Protein AF-A0A918ZA18-F1 (afdb_monomer_lite)

Structure (mmCIF, N/CA/C/O backbone):
data_AF-A0A918ZA18-F1
#
_entry.id   AF-A0A918ZA18-F1
#
loop_
_atom_site.group_PDB
_atom_site.id
_atom_site.type_symbol
_atom_site.label_atom_id
_atom_site.label_alt_id
_atom_site.label_comp_id
_atom_site.label_asym_id
_atom_site.label_entity_id
_atom_site.label_seq_id
_atom_site.pdbx_PDB_ins_code
_atom_site.Cartn_x
_atom_site.Cartn_y
_atom_site.Cartn_z
_atom_site.occupancy
_atom_site.B_iso_or_equiv
_atom_site.auth_seq_id
_atom_site.auth_comp_id
_atom_site.auth_asym_id
_atom_site.auth_atom_id
_atom_site.pdbx_PDB_model_num
ATOM 1 N N . MET A 1 1 ? -8.640 3.064 -15.879 1.00 51.59 1 MET A N 1
ATOM 2 C CA . MET A 1 1 ? -7.368 2.507 -16.386 1.00 51.59 1 MET A CA 1
ATOM 3 C C . MET A 1 1 ? -6.324 3.595 -16.280 1.00 51.59 1 MET A C 1
ATOM 5 O O . MET A 1 1 ? -6.667 4.739 -16.547 1.00 51.59 1 MET A O 1
ATOM 9 N N . LEU A 1 2 ? -5.118 3.256 -15.832 1.00 52.69 2 LEU A N 1
ATOM 10 C CA . LEU A 1 2 ? -3.991 4.184 -15.784 1.00 52.69 2 LEU A CA 1
ATOM 11 C C . LEU A 1 2 ? -3.139 3.954 -17.030 1.00 52.69 2 LEU A C 1
ATOM 13 O O . LEU A 1 2 ? -2.925 2.805 -17.411 1.00 52.69 2 LEU A O 1
ATOM 17 N N . TYR A 1 3 ? -2.707 5.038 -17.664 1.00 51.97 3 TYR A N 1
ATOM 18 C CA . TYR A 1 3 ? -1.819 5.007 -18.821 1.00 51.97 3 TYR A CA 1
ATOM 19 C C . TYR A 1 3 ? -0.485 5.631 -18.398 1.00 51.97 3 TYR A C 1
ATOM 21 O O . TYR A 1 3 ? -0.515 6.717 -17.814 1.00 51.97 3 TYR A O 1
ATOM 29 N N . PRO A 1 4 ? 0.666 4.989 -18.653 1.00 54.62 4 PRO A N 1
ATOM 30 C CA . PRO A 1 4 ? 1.951 5.649 -18.494 1.00 54.62 4 PRO A CA 1
ATOM 31 C C . PRO A 1 4 ? 2.019 6.810 -19.493 1.00 54.62 4 PRO A C 1
ATOM 33 O O . PRO A 1 4 ? 1.759 6.634 -20.683 1.00 54.62 4 PRO A O 1
ATOM 36 N N . GLY A 1 5 ? 2.310 8.014 -19.004 1.00 51.94 5 GLY A N 1
ATOM 37 C CA . GLY A 1 5 ? 2.671 9.125 -19.877 1.00 51.94 5 GLY A CA 1
ATOM 38 C C . GLY A 1 5 ? 4.042 8.846 -20.485 1.00 51.94 5 GLY A C 1
ATOM 39 O O . GLY A 1 5 ? 4.981 8.668 -19.725 1.00 51.94 5 GLY A O 1
ATOM 40 N N . GLU A 1 6 ? 4.112 8.781 -21.818 1.00 55.97 6 GLU A N 1
ATOM 41 C CA . GLU A 1 6 ? 5.288 8.719 -22.718 1.00 55.97 6 GLU A CA 1
ATOM 42 C C . GLU A 1 6 ? 6.398 7.668 -22.470 1.00 55.97 6 GLU A C 1
ATOM 44 O O . GLU A 1 6 ? 7.034 7.251 -23.435 1.00 55.97 6 GLU A O 1
ATOM 49 N N . ALA A 1 7 ? 6.616 7.170 -21.250 1.00 56.53 7 ALA A N 1
ATOM 50 C CA . ALA A 1 7 ? 7.645 6.189 -20.918 1.00 56.53 7 ALA A CA 1
ATOM 51 C C . ALA A 1 7 ? 7.252 5.313 -19.706 1.00 56.53 7 ALA A C 1
ATOM 53 O O . ALA A 1 7 ? 6.556 5.785 -18.800 1.00 56.53 7 ALA A O 1
ATOM 54 N N . PRO A 1 8 ? 7.711 4.046 -19.653 1.00 64.69 8 PRO A N 1
ATOM 55 C CA . PRO A 1 8 ? 7.603 3.209 -18.461 1.00 64.69 8 PRO A CA 1
ATOM 56 C C . PRO A 1 8 ? 8.292 3.875 -17.267 1.00 64.69 8 PRO A C 1
ATOM 58 O O . PRO A 1 8 ? 9.389 4.420 -17.411 1.00 64.69 8 PRO A O 1
ATOM 61 N N . GLY A 1 9 ? 7.686 3.825 -16.081 1.00 72.94 9 GLY A N 1
ATOM 62 C CA . GLY A 1 9 ? 8.305 4.439 -14.908 1.00 72.94 9 GLY A CA 1
ATOM 63 C C . GLY A 1 9 ? 7.487 4.382 -13.619 1.00 72.94 9 GLY A C 1
ATOM 64 O O . GLY A 1 9 ? 6.301 4.034 -13.639 1.00 72.94 9 GLY A O 1
ATOM 65 N N . PRO A 1 10 ? 8.123 4.721 -12.481 1.00 77.31 10 PRO A N 1
ATOM 66 C CA . PRO A 1 10 ? 7.450 4.801 -11.195 1.00 77.31 10 PRO A CA 1
ATOM 67 C C . PRO A 1 10 ? 6.427 5.939 -11.207 1.00 77.31 10 PRO A C 1
ATOM 69 O O . PRO A 1 10 ? 6.739 7.086 -11.524 1.00 77.31 10 PRO A O 1
ATOM 72 N N . GLN A 1 11 ? 5.197 5.612 -10.837 1.00 78.12 11 GLN A N 1
ATOM 73 C CA . GLN A 1 11 ? 4.072 6.533 -10.752 1.00 78.12 11 GLN A CA 1
ATOM 74 C C . GLN A 1 11 ? 3.509 6.485 -9.339 1.00 78.12 11 GLN A C 1
ATOM 76 O O . GLN A 1 11 ? 3.199 5.414 -8.818 1.00 78.12 11 GLN A O 1
ATOM 81 N N . ILE A 1 12 ? 3.362 7.653 -8.718 1.00 83.25 12 ILE A N 1
ATOM 82 C CA . ILE A 1 12 ? 2.745 7.761 -7.398 1.00 83.25 12 ILE A CA 1
ATOM 83 C C . ILE A 1 12 ? 1.239 7.895 -7.596 1.00 83.25 12 ILE A C 1
ATOM 85 O O . ILE A 1 12 ? 0.744 8.905 -8.099 1.00 83.25 12 ILE A O 1
ATOM 89 N N . LEU A 1 13 ? 0.498 6.878 -7.173 1.00 82.19 13 LEU A N 1
ATOM 90 C CA . LEU A 1 13 ? -0.954 6.891 -7.154 1.00 82.19 13 LEU A CA 1
ATOM 91 C C . LEU A 1 13 ? -1.436 7.295 -5.774 1.00 82.19 13 LEU A C 1
ATOM 93 O O . LEU A 1 13 ? -1.181 6.610 -4.782 1.00 82.19 13 LEU A O 1
ATOM 97 N N . ARG A 1 14 ? -2.186 8.395 -5.724 1.00 87.75 14 ARG A N 1
ATOM 98 C CA . ARG A 1 14 ? -2.871 8.824 -4.511 1.00 87.75 14 ARG A CA 1
ATOM 99 C C . ARG A 1 14 ? -4.284 8.261 -4.489 1.00 87.75 14 ARG A C 1
ATOM 101 O O . ARG A 1 14 ? -5.098 8.533 -5.371 1.00 87.75 14 ARG A O 1
ATOM 108 N N . LEU A 1 15 ? -4.569 7.491 -3.454 1.00 88.06 15 LEU A N 1
ATOM 109 C CA . LEU A 1 15 ? -5.842 6.833 -3.219 1.00 88.06 15 LEU A CA 1
ATOM 110 C C . LEU A 1 15 ? -6.617 7.609 -2.160 1.00 88.06 15 LEU A C 1
ATOM 112 O O . LEU A 1 15 ? -6.044 8.172 -1.227 1.00 88.06 15 LEU A O 1
ATOM 116 N N . SER A 1 16 ? -7.934 7.640 -2.314 1.00 90.31 16 SER A N 1
ATOM 117 C CA . SER A 1 16 ? -8.846 8.318 -1.395 1.00 90.31 16 SER A CA 1
ATOM 118 C C . SER A 1 16 ? -10.081 7.458 -1.156 1.00 90.31 16 SER A C 1
ATOM 120 O O . SER A 1 16 ? -10.354 6.538 -1.929 1.00 90.31 16 SER A O 1
ATOM 122 N N . ARG A 1 17 ? -10.832 7.773 -0.093 1.00 90.00 17 ARG A N 1
ATOM 123 C CA . ARG A 1 17 ? -12.019 7.015 0.351 1.00 90.00 17 ARG A CA 1
ATOM 124 C C . ARG A 1 17 ? -11.698 5.581 0.794 1.00 90.00 17 ARG A C 1
ATOM 126 O O . ARG A 1 17 ? -12.544 4.696 0.689 1.00 90.00 17 ARG A O 1
ATOM 133 N N . LEU A 1 18 ? -10.483 5.354 1.285 1.00 90.00 18 LEU A N 1
ATOM 134 C CA . LEU A 1 18 ? -10.125 4.116 1.968 1.00 90.00 18 LEU A CA 1
ATOM 135 C C . LEU A 1 18 ? -10.698 4.122 3.389 1.00 90.00 18 LEU A C 1
ATOM 137 O O . LEU A 1 18 ? -10.939 5.184 3.963 1.00 90.00 18 LEU A O 1
ATOM 141 N N . VAL A 1 19 ? -10.896 2.937 3.965 1.00 92.19 19 VAL A N 1
ATOM 142 C CA . VAL A 1 1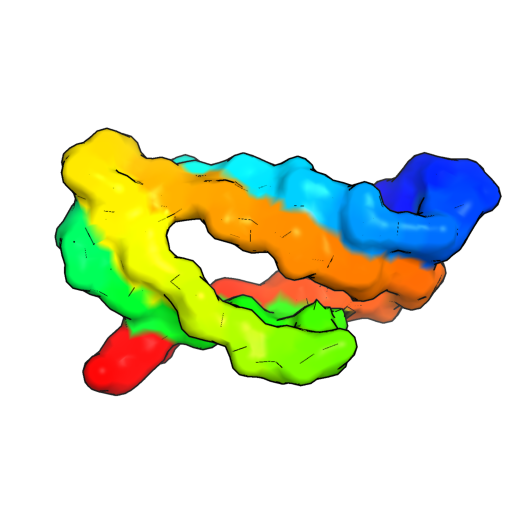9 ? -11.270 2.806 5.377 1.00 92.19 19 VAL A CA 1
ATOM 143 C C . VAL A 1 19 ? -10.033 3.130 6.220 1.00 92.19 19 VAL A C 1
ATOM 145 O O . VAL A 1 19 ? -9.047 2.404 6.088 1.00 92.19 19 VAL A O 1
ATOM 148 N N . PRO A 1 20 ? -10.047 4.182 7.062 1.00 93.50 20 PRO A N 1
ATOM 149 C CA . PRO A 1 20 ? -8.884 4.563 7.862 1.00 93.50 20 PRO A CA 1
ATOM 150 C C . PRO A 1 20 ? -8.355 3.405 8.713 1.00 93.50 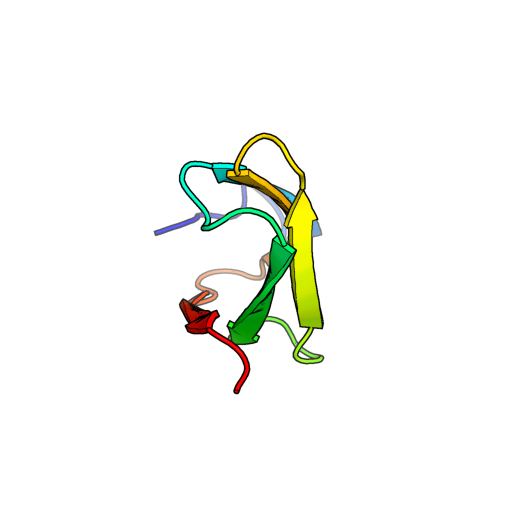20 PRO A C 1
ATOM 152 O O . PRO A 1 20 ? -9.136 2.658 9.303 1.00 93.50 20 PRO A O 1
ATOM 155 N N . GLY A 1 21 ? -7.032 3.247 8.766 1.00 92.00 21 GLY A N 1
ATOM 156 C CA . GLY A 1 21 ? -6.365 2.185 9.523 1.00 92.00 21 GLY A CA 1
ATOM 157 C C . GLY A 1 21 ? -6.451 0.789 8.898 1.00 92.00 21 GLY A C 1
ATOM 158 O O . GLY A 1 21 ? -5.862 -0.145 9.437 1.00 92.00 21 GLY A O 1
ATOM 159 N N . ARG A 1 22 ? -7.151 0.618 7.768 1.00 91.94 22 ARG A N 1
ATOM 160 C CA . ARG A 1 22 ? -7.235 -0.669 7.072 1.00 91.94 22 ARG A CA 1
ATOM 161 C C . ARG A 1 22 ? -6.061 -0.859 6.114 1.00 91.94 22 ARG A C 1
ATOM 163 O O . ARG A 1 22 ? -5.676 0.073 5.404 1.00 91.94 22 ARG A O 1
ATOM 170 N N . THR A 1 23 ? -5.533 -2.078 6.070 1.00 91.94 23 THR A N 1
ATOM 171 C CA . THR A 1 23 ? -4.494 -2.489 5.120 1.00 91.94 23 THR A CA 1
ATOM 172 C C . THR A 1 23 ? -5.121 -2.997 3.825 1.00 91.94 23 THR A C 1
ATOM 174 O O . THR A 1 23 ? -6.167 -3.651 3.826 1.00 91.94 23 THR A O 1
ATOM 177 N N . TYR A 1 24 ? -4.486 -2.671 2.707 1.00 88.69 24 TYR A N 1
ATOM 178 C CA . TYR A 1 24 ? -4.875 -3.087 1.369 1.00 88.69 24 TYR A CA 1
ATOM 179 C C . TYR A 1 24 ? -3.668 -3.674 0.644 1.00 88.69 24 TYR A C 1
ATOM 181 O O . TYR A 1 24 ? -2.591 -3.080 0.653 1.00 88.69 24 TYR A O 1
ATOM 189 N N . ALA A 1 25 ? -3.868 -4.798 -0.035 1.00 86.94 25 ALA A N 1
ATOM 190 C CA . ALA A 1 25 ? -2.906 -5.350 -0.972 1.00 86.94 25 ALA A CA 1
ATOM 191 C C . ALA A 1 25 ? -3.099 -4.723 -2.361 1.00 86.94 25 ALA A C 1
ATOM 193 O O . ALA A 1 25 ? -4.223 -4.622 -2.874 1.00 86.94 25 ALA A O 1
ATOM 194 N N . VAL A 1 26 ? -1.990 -4.318 -2.976 1.00 83.50 26 VAL A N 1
ATOM 195 C CA . VAL A 1 26 ? -1.924 -3.783 -4.337 1.00 83.50 26 VAL A CA 1
ATOM 196 C C . VAL A 1 26 ? -1.424 -4.883 -5.265 1.00 83.50 26 VAL A C 1
ATOM 198 O O . VAL A 1 26 ? -0.254 -5.256 -5.252 1.00 83.50 26 VAL A O 1
ATOM 201 N N . ILE A 1 27 ? -2.341 -5.418 -6.065 1.00 79.25 27 ILE A N 1
ATOM 202 C CA . ILE A 1 27 ? -2.088 -6.479 -7.041 1.00 79.25 27 ILE A CA 1
ATOM 203 C C . ILE A 1 27 ? -1.839 -5.827 -8.402 1.00 79.25 27 ILE A C 1
ATOM 205 O O . ILE A 1 27 ? -2.632 -4.989 -8.832 1.00 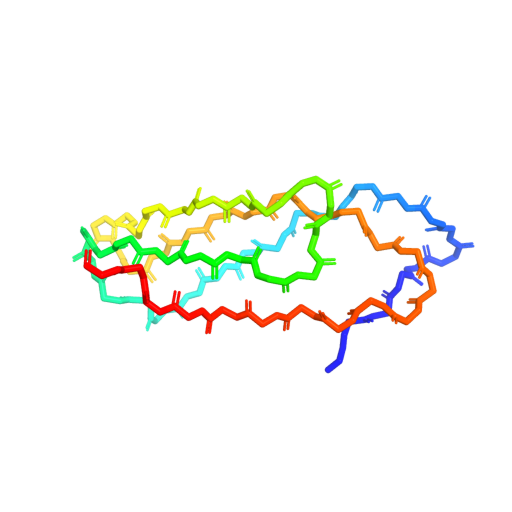79.25 27 ILE A O 1
ATOM 209 N N . GLY A 1 28 ? -0.777 -6.241 -9.092 1.00 70.69 28 GLY A N 1
ATOM 210 C CA . GLY A 1 28 ? -0.409 -5.729 -10.418 1.00 70.69 28 GLY A CA 1
ATOM 211 C C . GLY A 1 28 ? 0.885 -4.921 -10.436 1.00 70.69 28 GLY A C 1
ATOM 212 O O . GLY A 1 28 ? 1.405 -4.658 -11.512 1.00 70.69 28 GLY A O 1
ATOM 213 N N . ASP A 1 29 ? 1.422 -4.587 -9.264 1.00 66.31 29 ASP A N 1
ATOM 214 C CA . ASP A 1 29 ? 2.806 -4.153 -9.100 1.00 66.31 29 ASP A CA 1
ATOM 215 C C . ASP A 1 29 ? 3.644 -5.387 -8.739 1.00 66.31 29 ASP A C 1
ATOM 217 O O . ASP A 1 29 ? 3.210 -6.221 -7.939 1.00 66.31 29 ASP A O 1
ATOM 221 N N . SER A 1 30 ? 4.795 -5.562 -9.383 1.00 57.59 30 SER A N 1
ATOM 222 C CA . SER A 1 30 ? 5.742 -6.619 -9.030 1.00 57.59 30 SER A CA 1
ATOM 223 C C . SER A 1 30 ? 6.928 -5.959 -8.334 1.00 57.59 30 SER A C 1
ATOM 225 O O . SER A 1 30 ? 7.700 -5.285 -9.018 1.00 57.59 30 SER A O 1
ATOM 227 N N . PRO A 1 31 ? 7.131 -6.163 -7.021 1.00 62.94 31 PRO A N 1
ATOM 228 C CA . PRO A 1 31 ? 6.409 -7.068 -6.115 1.00 62.94 31 PRO A CA 1
ATOM 229 C C . PRO A 1 31 ? 5.088 -6.503 -5.551 1.00 62.94 31 PRO A C 1
ATOM 231 O O . PRO A 1 31 ? 4.929 -5.295 -5.391 1.00 62.94 31 PRO A O 1
ATOM 234 N N . THR A 1 32 ? 4.165 -7.406 -5.182 1.00 65.38 32 THR A N 1
ATOM 235 C CA . THR A 1 32 ? 2.911 -7.079 -4.480 1.00 65.38 32 THR A CA 1
ATOM 236 C C . THR A 1 32 ? 3.211 -6.248 -3.237 1.00 65.38 32 THR A C 1
ATOM 238 O O . THR A 1 32 ? 3.882 -6.720 -2.319 1.00 65.38 32 THR A O 1
ATOM 241 N N . THR A 1 33 ? 2.686 -5.026 -3.197 1.00 78.94 33 THR A N 1
ATOM 242 C CA . THR A 1 33 ? 2.911 -4.083 -2.097 1.00 78.94 33 THR A CA 1
ATOM 243 C C . THR A 1 33 ? 1.644 -3.957 -1.255 1.00 78.94 33 THR A C 1
ATOM 245 O O . THR A 1 33 ? 0.539 -3.877 -1.793 1.00 78.94 33 THR A O 1
ATOM 248 N N . ALA A 1 34 ? 1.789 -3.937 0.070 1.00 83.56 34 ALA A N 1
ATOM 249 C CA . ALA A 1 34 ? 0.705 -3.609 0.989 1.00 83.56 34 ALA A CA 1
ATOM 250 C C . ALA A 1 34 ? 0.778 -2.128 1.380 1.00 83.56 34 ALA A C 1
ATOM 252 O O . ALA A 1 34 ? 1.866 -1.577 1.552 1.00 83.56 34 ALA A O 1
ATOM 253 N N . LEU A 1 35 ? -0.377 -1.484 1.536 1.00 87.69 35 LEU A N 1
ATOM 254 C CA . LEU A 1 35 ? -0.481 -0.112 2.029 1.00 87.69 35 LEU A CA 1
ATOM 255 C C . LEU A 1 35 ? -1.537 -0.016 3.124 1.00 87.69 35 LEU A C 1
ATOM 257 O O . LEU A 1 35 ? -2.574 -0.673 3.057 1.00 87.69 35 LEU A O 1
ATOM 261 N N . THR A 1 36 ? -1.290 0.825 4.121 1.00 91.31 36 THR A N 1
ATOM 262 C CA . THR A 1 36 ? -2.257 1.125 5.180 1.00 91.31 36 THR A CA 1
ATOM 263 C C . THR A 1 36 ? -2.877 2.486 4.915 1.00 91.31 36 THR A C 1
ATOM 265 O O . THR A 1 36 ? -2.173 3.449 4.611 1.00 91.31 36 THR A O 1
ATOM 268 N N . ALA A 1 37 ? -4.201 2.571 5.018 1.00 92.19 37 ALA A N 1
ATOM 269 C CA . ALA A 1 37 ? -4.904 3.836 4.905 1.00 92.19 37 ALA A CA 1
ATOM 270 C C . ALA A 1 37 ? -4.631 4.732 6.122 1.00 92.19 37 ALA A C 1
ATOM 272 O O . ALA A 1 37 ? -4.812 4.324 7.271 1.00 92.19 37 ALA A O 1
ATOM 273 N N . GLU A 1 38 ? -4.250 5.975 5.858 1.00 92.44 38 GLU A N 1
ATOM 274 C CA . GLU A 1 38 ? -4.076 7.035 6.845 1.00 92.44 38 GLU A CA 1
ATOM 275 C C . GLU A 1 38 ? -5.404 7.383 7.536 1.00 92.44 38 GLU A C 1
ATOM 277 O O . GLU A 1 38 ? -6.494 7.029 7.074 1.00 92.44 38 GLU A O 1
ATOM 282 N N . ALA A 1 39 ? -5.324 8.144 8.632 1.00 91.69 39 ALA A N 1
ATOM 283 C CA . ALA A 1 39 ? -6.488 8.584 9.404 1.00 91.69 39 ALA A CA 1
ATOM 284 C C . ALA A 1 39 ? -7.526 9.349 8.556 1.00 91.69 39 ALA A C 1
ATOM 286 O O . ALA A 1 39 ? -8.714 9.347 8.870 1.00 91.69 39 ALA A O 1
ATOM 287 N N . GLN A 1 40 ? -7.090 9.975 7.462 1.00 92.69 40 GLN A N 1
ATOM 288 C CA . GLN A 1 40 ? -7.927 10.729 6.530 1.00 92.69 40 GLN A CA 1
ATOM 289 C C . GLN A 1 40 ? -8.570 9.848 5.440 1.00 92.69 40 GLN A C 1
ATOM 291 O O . GLN A 1 40 ? -9.241 10.366 4.547 1.00 92.69 40 GLN A O 1
ATOM 296 N N . GLY A 1 41 ? -8.377 8.524 5.484 1.00 91.00 41 GLY A N 1
ATOM 297 C CA . GLY A 1 41 ? -8.872 7.602 4.457 1.00 91.00 41 GLY A CA 1
ATOM 298 C C . GLY A 1 41 ? -8.109 7.726 3.136 1.00 91.00 41 GLY A C 1
ATOM 299 O O . GLY A 1 41 ? -8.675 7.521 2.057 1.00 91.00 41 GLY A O 1
ATOM 300 N N . THR A 1 42 ? -6.833 8.103 3.218 1.00 93.19 42 THR A N 1
ATOM 301 C CA . THR A 1 42 ? -5.917 8.277 2.088 1.00 93.19 42 THR A CA 1
ATOM 302 C C . THR A 1 42 ? -4.756 7.304 2.163 1.00 93.19 42 THR A C 1
ATOM 304 O O . THR A 1 42 ? -4.399 6.835 3.235 1.00 93.19 42 THR A O 1
ATOM 307 N N . ALA A 1 43 ? -4.161 6.991 1.019 1.00 91.31 43 ALA A N 1
ATOM 308 C CA . ALA A 1 43 ? -2.872 6.314 0.960 1.00 91.31 43 ALA A CA 1
ATOM 309 C C . ALA A 1 43 ? -2.164 6.673 -0.341 1.00 91.31 43 ALA A C 1
ATOM 311 O O . ALA A 1 43 ? -2.809 7.068 -1.316 1.00 91.31 43 ALA A O 1
ATOM 312 N N . SER A 1 44 ? -0.847 6.509 -0.366 1.00 88.50 44 SER A N 1
ATOM 313 C CA . SER A 1 44 ? -0.058 6.644 -1.586 1.00 88.50 44 SER A CA 1
ATOM 314 C C . SER A 1 44 ? 0.666 5.340 -1.866 1.00 88.50 44 SER A C 1
ATOM 316 O O . SER A 1 44 ? 1.193 4.715 -0.949 1.00 88.50 44 SER A O 1
ATOM 318 N N . VAL A 1 45 ? 0.691 4.937 -3.132 1.00 85.12 45 VAL A N 1
ATOM 319 C CA . VAL A 1 45 ? 1.468 3.788 -3.593 1.00 85.12 45 VAL A CA 1
ATOM 320 C C . VAL A 1 45 ? 2.263 4.184 -4.819 1.00 85.12 45 VAL A C 1
ATOM 322 O O . VAL A 1 45 ? 1.737 4.821 -5.731 1.00 85.12 45 VAL A O 1
ATOM 325 N N . THR A 1 46 ? 3.533 3.811 -4.830 1.00 82.94 46 THR A N 1
ATOM 326 C CA . THR A 1 46 ? 4.354 3.880 -6.033 1.00 82.94 46 THR A CA 1
ATOM 327 C C . THR A 1 46 ? 4.146 2.585 -6.792 1.00 82.94 46 THR A C 1
ATOM 329 O O . THR A 1 46 ? 4.430 1.531 -6.242 1.00 82.94 46 THR A O 1
ATOM 332 N N . VAL A 1 47 ? 3.648 2.663 -8.023 1.00 77.75 47 VAL A N 1
ATOM 333 C CA . VAL A 1 47 ? 3.554 1.511 -8.928 1.00 77.75 47 VAL A CA 1
ATOM 334 C C . VAL A 1 47 ? 4.433 1.754 -10.140 1.00 77.75 47 VAL A C 1
ATOM 336 O O . VAL A 1 47 ? 4.510 2.884 -10.634 1.00 77.75 47 VAL A O 1
ATOM 339 N N . VAL A 1 48 ? 5.084 0.714 -1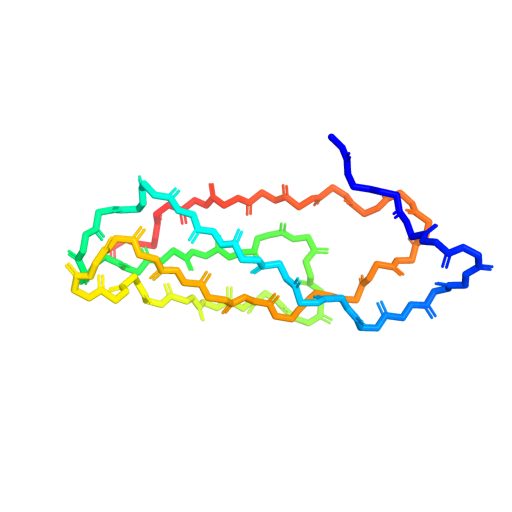0.647 1.00 75.25 48 VAL A N 1
ATOM 340 C CA . VAL A 1 48 ? 5.786 0.817 -11.930 1.00 75.25 48 VAL A CA 1
ATOM 341 C C . VAL A 1 48 ? 4.780 0.527 -13.039 1.00 75.25 48 VAL A C 1
ATOM 343 O O . VAL A 1 48 ? 4.336 -0.607 -13.220 1.00 75.25 48 VAL A O 1
ATOM 346 N N . LEU A 1 49 ? 4.378 1.567 -13.772 1.00 71.50 49 LEU A N 1
ATOM 347 C CA . LEU A 1 49 ? 3.522 1.389 -14.942 1.00 71.50 49 LEU A CA 1
ATOM 348 C C . LEU A 1 49 ? 4.407 1.114 -16.157 1.00 71.50 49 LEU A C 1
ATOM 350 O O . LEU A 1 49 ? 5.209 1.965 -16.538 1.00 71.50 49 LEU A O 1
ATOM 354 N N . ASP A 1 50 ? 4.229 -0.053 -16.772 1.00 68.62 50 ASP A N 1
ATOM 355 C CA . ASP A 1 50 ? 4.833 -0.416 -18.053 1.00 68.62 50 ASP A CA 1
ATOM 356 C C . ASP A 1 50 ? 3.719 -0.833 -19.018 1.00 68.62 50 ASP A C 1
ATOM 358 O O . ASP A 1 50 ? 3.070 -1.871 -18.868 1.00 68.62 50 ASP A O 1
ATOM 362 N N . GLY A 1 51 ? 3.413 0.045 -19.971 1.00 69.19 51 GLY A N 1
ATOM 363 C CA . GLY A 1 51 ? 2.273 -0.125 -20.865 1.00 69.19 51 GLY A CA 1
ATOM 364 C C . GLY A 1 51 ? 0.946 -0.280 -20.110 1.00 69.19 51 GLY A C 1
ATOM 365 O O . GLY A 1 51 ? 0.473 0.640 -19.443 1.00 69.19 51 GLY A O 1
ATOM 366 N N . ARG A 1 52 ? 0.288 -1.435 -20.259 1.00 69.50 52 ARG A N 1
ATOM 367 C CA . ARG A 1 52 ? -1.044 -1.698 -19.694 1.00 69.50 52 ARG A CA 1
ATOM 368 C C . ARG A 1 52 ? -0.937 -2.548 -18.429 1.00 69.50 52 ARG A C 1
ATOM 370 O O . ARG A 1 52 ? -1.211 -3.743 -18.473 1.00 69.50 52 ARG A O 1
ATOM 377 N N . THR A 1 53 ? -0.615 -1.920 -17.301 1.00 68.88 53 THR A N 1
ATOM 378 C CA . THR A 1 53 ? -0.570 -2.594 -15.994 1.00 68.88 53 THR A CA 1
ATOM 379 C C . THR A 1 53 ? -1.947 -2.562 -15.311 1.00 68.88 53 THR A C 1
ATOM 381 O O . THR A 1 53 ? -2.402 -1.492 -14.891 1.00 68.88 53 THR A O 1
ATOM 384 N N . PRO A 1 54 ? -2.668 -3.695 -15.188 1.00 73.19 54 PRO A N 1
ATOM 385 C CA . PRO A 1 54 ? -3.893 -3.744 -14.402 1.00 73.19 54 PRO A CA 1
ATOM 386 C C . PRO A 1 54 ? -3.552 -3.697 -12.908 1.00 73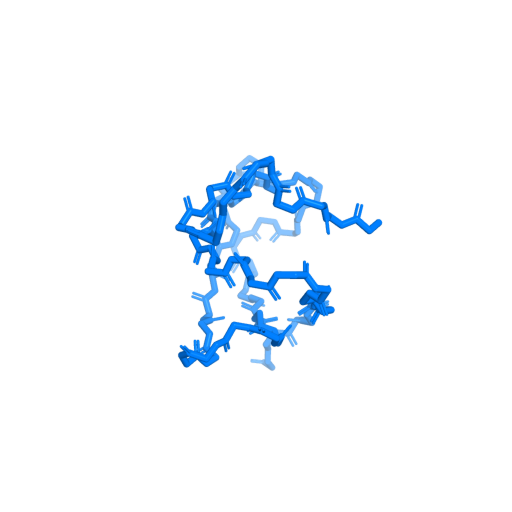.19 54 PRO A C 1
ATOM 388 O O . PRO A 1 54 ? -3.043 -4.665 -12.358 1.00 73.19 54 PRO A O 1
ATOM 391 N N . VAL A 1 55 ? -3.871 -2.584 -12.247 1.00 75.88 55 VAL A N 1
ATOM 392 C CA . VAL A 1 55 ? -3.707 -2.436 -10.794 1.00 75.88 55 VAL A CA 1
ATOM 393 C C . VAL A 1 55 ? -5.043 -2.680 -10.099 1.00 75.88 55 VAL A C 1
ATOM 395 O O . VAL A 1 55 ? -6.055 -2.058 -10.443 1.00 75.88 55 VAL A O 1
ATOM 398 N N . ARG A 1 56 ? -5.056 -3.572 -9.107 1.00 81.25 56 ARG A N 1
ATOM 399 C CA . ARG A 1 56 ? -6.224 -3.867 -8.273 1.00 81.25 56 ARG A CA 1
ATOM 400 C C . ARG A 1 56 ? -5.881 -3.688 -6.803 1.00 81.25 56 ARG A C 1
ATOM 402 O O . ARG A 1 56 ? -4.887 -4.220 -6.328 1.00 81.25 56 ARG A O 1
ATOM 409 N N . LEU A 1 57 ? -6.757 -2.994 -6.084 1.00 82.06 57 LEU A N 1
ATOM 410 C CA . LEU A 1 57 ? -6.703 -2.906 -4.632 1.00 82.06 57 LEU A CA 1
ATOM 411 C C . LEU A 1 57 ? -7.720 -3.848 -4.006 1.00 82.06 57 LEU A C 1
ATOM 413 O O . LEU A 1 57 ? -8.904 -3.808 -4.352 1.00 82.06 57 LEU A O 1
ATOM 417 N N . VAL A 1 58 ? -7.251 -4.674 -3.078 1.00 85.44 58 VAL A N 1
ATOM 418 C CA . VAL A 1 58 ? -8.094 -5.547 -2.261 1.00 85.44 58 VAL A CA 1
ATOM 419 C C . VAL A 1 58 ? -7.764 -5.322 -0.788 1.00 85.44 58 VAL A C 1
ATOM 421 O O . VAL A 1 58 ? -6.603 -5.075 -0.475 1.00 85.44 58 VAL A O 1
ATOM 424 N N . PRO A 1 59 ? -8.743 -5.355 0.127 1.00 83.50 59 PRO A N 1
ATOM 425 C CA . PRO A 1 59 ? -8.442 -5.361 1.552 1.00 83.50 59 PRO A CA 1
ATOM 426 C C . PRO A 1 59 ? -7.544 -6.552 1.892 1.00 83.50 59 PRO A C 1
ATOM 428 O O . PRO A 1 59 ? -7.849 -7.668 1.468 1.00 83.50 59 PRO A O 1
ATOM 431 N N . ASP A 1 60 ? -6.462 -6.300 2.623 1.00 79.06 60 ASP A N 1
ATOM 432 C CA . ASP A 1 60 ? -5.661 -7.367 3.219 1.00 79.06 60 ASP A CA 1
ATOM 433 C C . ASP A 1 60 ? -6.410 -7.898 4.453 1.00 79.06 60 ASP A C 1
ATOM 435 O O . ASP A 1 60 ? -7.173 -7.142 5.074 1.00 79.06 60 ASP A O 1
ATOM 439 N N . ALA A 1 61 ? -6.304 -9.202 4.704 1.00 60.97 61 ALA A N 1
ATOM 440 C CA . ALA A 1 61 ? -7.161 -9.931 5.647 1.00 60.97 61 ALA A CA 1
ATOM 441 C C . ALA A 1 61 ? -7.049 -9.424 7.094 1.00 60.97 61 ALA A C 1
ATOM 443 O O . ALA A 1 61 ? -5.919 -9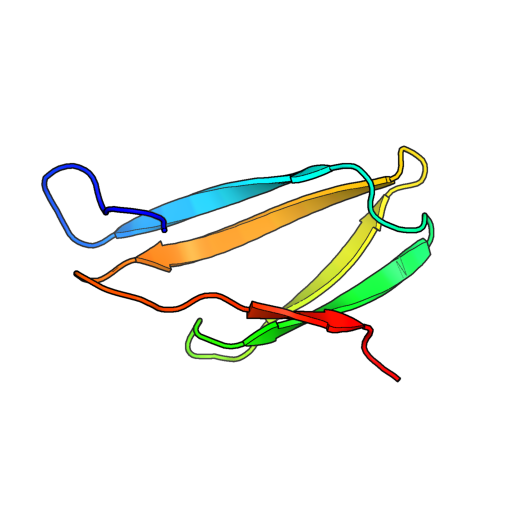.129 7.542 1.00 60.97 61 ALA A O 1
#

Foldseek 3Di:
DDADDPAWAKDKDKDAPADAQFKKWKPQAVVTDIWGQHPRRMTIDIGGDDGDGDIDIDTDD

Organism: NCBI:txid2014920

Sequence (61 aa):
MLYPGEAPGPQILRLSRLVPGRTYAVIGDSPTTALTAEAQGTASVTVVLDGRTPVRLVPDA

pLDDT: mean 78.15, std 12.8, range [51.59, 93.5]

Radius of gyration: 11.76 Å; chains: 1; bounding box: 20×21×32 Å

Secondary structure (DSSP, 8-state):
----SSS-EEEEEEE-SPPTT-EEEEESSSS-EEEEPPTTS-EEEEEEE-SS---EEEE--